Protein AF-A0A2G9RHT1-F1 (afdb_monomer_lite)

Sequence (70 aa):
DYILYYWKKHGAPASKLMAGLPTYGRTFSLKNPFDTAIGAPTLGPGPAGIYTRQPGIWSYYEILQDREIV

Radius of gyration: 16.63 Å; chains: 1; bounding box: 42×22×39 Å

InterPro domains:
  IPR001223 Glycoside hydrolase family 18, catalytic domain [PF00704] (3-65)
  IPR001223 Glycoside hydrolase family 18, catalytic domain [PS51910] (1-70)
  IPR017853 Glycoside hydrolase superfamily [SSF51445] (2-34)
  IPR029070 Chitinase insertion domain superfamily [G3DSA:3.10.50.10] (23-69)
  IPR029070 Chitinase insertion domain superfamily [SSF54556] (24-65)
  IPR050314 Glycosyl hydrolase family 18 [PTHR11177] (1-64)

Secondary structure (DSSP, 8-state):
-HHHHHHHHTT--GGG------SEEE-EEESSTT--STT--EEEEPPPPTTT--TTEEEHHHHHH-TT--

Foldseek 3Di:
DPPLVVCVVVPNDNVPDDDDDDQKFFAFAAPDPVPPDVPGDTPGFDQAFPPNRDTRIGGNVSVVVDPVPD

Organism: Aquarana catesbeiana (NCBI:txid8400)

pLDDT: mean 92.25, std 9.9, range [43.16, 97.94]

Structure (mmCIF, N/CA/C/O backbone):
data_AF-A0A2G9RHT1-F1
#
_entry.id   AF-A0A2G9RHT1-F1
#
loop_
_atom_site.group_PDB
_atom_site.id
_atom_site.type_symbol
_atom_site.label_atom_id
_atom_site.label_alt_id
_atom_site.label_comp_id
_atom_site.label_asym_id
_atom_site.label_entity_id
_atom_site.label_seq_id
_atom_site.pdbx_PDB_ins_code
_atom_site.Cartn_x
_atom_site.Cartn_y
_atom_site.Cartn_z
_atom_site.occupancy
_atom_site.B_iso_or_equiv
_atom_site.auth_seq_id
_atom_site.auth_comp_id
_atom_site.auth_asym_id
_atom_site.auth_atom_id
_atom_site.pdbx_PDB_model_num
ATOM 1 N N . ASP A 1 1 ? -12.356 7.282 1.117 1.00 68.88 1 ASP A N 1
ATOM 2 C CA . ASP A 1 1 ? -13.336 7.443 2.212 1.00 68.88 1 ASP A CA 1
ATOM 3 C C . ASP A 1 1 ? -14.614 6.584 2.073 1.00 68.88 1 ASP A C 1
ATOM 5 O O . ASP A 1 1 ? -15.592 6.782 2.778 1.00 68.88 1 ASP A O 1
ATOM 9 N N . TYR A 1 2 ? -14.649 5.576 1.191 1.00 88.81 2 TYR A N 1
ATOM 10 C CA . TYR A 1 2 ? -15.890 4.819 0.953 1.00 88.81 2 TYR A CA 1
ATOM 11 C C . TYR A 1 2 ? -16.178 3.750 2.023 1.00 88.81 2 TYR A C 1
ATOM 13 O O . TYR A 1 2 ? -17.305 3.615 2.490 1.00 88.81 2 TYR A O 1
ATOM 21 N N . ILE A 1 3 ? -15.154 2.999 2.442 1.00 91.31 3 ILE A N 1
ATOM 22 C CA . ILE A 1 3 ? -15.326 1.822 3.310 1.00 91.31 3 ILE A CA 1
ATOM 23 C C . ILE A 1 3 ? -15.751 2.217 4.733 1.00 91.31 3 ILE A C 1
ATOM 25 O O . ILE A 1 3 ? -16.665 1.615 5.290 1.00 91.31 3 ILE A O 1
ATOM 29 N N . LEU A 1 4 ? -15.135 3.249 5.318 1.00 92.88 4 LEU A N 1
ATOM 30 C CA . LEU A 1 4 ? -15.507 3.731 6.656 1.00 92.88 4 LEU A CA 1
ATOM 31 C C . LEU A 1 4 ? -16.930 4.301 6.670 1.00 92.88 4 LEU A C 1
ATOM 33 O O . LEU A 1 4 ? -17.707 4.004 7.579 1.00 92.88 4 LEU A O 1
ATOM 37 N N . TYR A 1 5 ? -17.296 5.057 5.630 1.00 93.25 5 TYR A N 1
ATOM 38 C CA . TYR A 1 5 ? -18.661 5.541 5.450 1.00 93.25 5 TYR A CA 1
ATOM 39 C C . TYR A 1 5 ? -19.666 4.389 5.304 1.00 93.25 5 TYR A C 1
ATOM 41 O O . TYR A 1 5 ? -20.723 4.415 5.934 1.00 93.25 5 TYR A O 1
ATOM 49 N N . TYR A 1 6 ? -19.328 3.356 4.527 1.00 95.38 6 TYR A N 1
ATOM 50 C CA . TYR A 1 6 ? -20.165 2.172 4.354 1.00 95.38 6 TYR A CA 1
ATOM 51 C C . TYR A 1 6 ? -20.468 1.500 5.697 1.00 95.38 6 TYR A C 1
ATOM 53 O O . TYR A 1 6 ? -21.637 1.308 6.026 1.00 95.38 6 TYR A O 1
ATOM 61 N N . TRP A 1 7 ? -19.447 1.215 6.509 1.00 95.25 7 TRP A N 1
ATOM 62 C CA . TRP A 1 7 ? -19.645 0.601 7.825 1.00 95.25 7 TRP A CA 1
ATOM 63 C C . TRP A 1 7 ? -20.488 1.471 8.753 1.00 95.25 7 TRP A C 1
ATOM 65 O O . TRP A 1 7 ? -21.421 0.975 9.386 1.00 95.25 7 TRP A O 1
ATOM 75 N N . LYS A 1 8 ? -20.224 2.781 8.777 1.00 94.69 8 LYS A N 1
ATOM 76 C CA . LYS A 1 8 ? -21.024 3.737 9.547 1.00 94.69 8 LYS A CA 1
ATOM 77 C C . LYS A 1 8 ? -22.499 3.713 9.125 1.00 94.69 8 LYS A C 1
ATOM 79 O O . LYS A 1 8 ? -23.376 3.691 9.983 1.00 94.69 8 LYS A O 1
ATOM 84 N N . LYS A 1 9 ? -22.785 3.675 7.816 1.00 96.38 9 LYS A N 1
ATOM 85 C CA . LYS A 1 9 ? -24.155 3.606 7.275 1.00 96.38 9 LYS A CA 1
ATOM 86 C C . LYS A 1 9 ? -24.876 2.307 7.656 1.00 96.38 9 LYS A C 1
ATOM 88 O O . LYS A 1 9 ? -26.090 2.324 7.815 1.00 96.38 9 LYS A O 1
ATOM 93 N N . HIS A 1 10 ? -24.142 1.212 7.845 1.00 96.06 10 HIS A N 1
ATOM 94 C CA . HIS A 1 10 ? -24.689 -0.092 8.241 1.00 96.06 10 HIS A CA 1
ATOM 95 C C . HIS A 1 10 ? -24.684 -0.311 9.764 1.00 96.06 10 HIS A C 1
ATOM 97 O O . HIS A 1 10 ? -24.746 -1.444 10.231 1.00 96.06 10 HIS A O 1
ATOM 103 N N . GLY A 1 11 ? -24.631 0.769 10.551 1.00 94.62 11 GLY A N 1
ATOM 104 C CA . GLY A 1 11 ? -24.834 0.718 11.999 1.00 94.62 11 GLY A CA 1
ATOM 105 C C . GLY A 1 11 ? -23.568 0.500 12.825 1.00 94.62 11 GLY A C 1
ATOM 106 O O . GLY A 1 11 ? -23.667 0.362 14.043 1.00 94.62 11 GLY A O 1
ATOM 107 N N . ALA A 1 12 ? -22.377 0.504 12.214 1.00 95.31 12 ALA A N 1
ATOM 108 C CA . ALA A 1 12 ? -21.138 0.455 12.981 1.00 95.31 12 ALA A CA 1
ATOM 109 C C . ALA A 1 12 ? -20.947 1.767 13.774 1.00 95.31 12 ALA A C 1
ATOM 111 O O . ALA A 1 12 ? -20.920 2.849 13.172 1.00 95.31 12 ALA A O 1
ATOM 112 N N . PRO A 1 13 ? -20.782 1.712 15.111 1.00 95.88 13 PRO A N 1
ATOM 113 C CA . PRO A 1 13 ? -20.522 2.904 15.911 1.00 95.88 13 PRO A CA 1
ATOM 114 C C . PRO A 1 13 ? -19.199 3.555 15.504 1.00 95.88 13 PRO A C 1
ATOM 116 O O . PRO A 1 13 ? -18.156 2.904 15.526 1.00 95.88 13 PRO A O 1
ATOM 119 N N . ALA A 1 14 ? -19.221 4.852 15.188 1.00 92.06 14 ALA A N 1
ATOM 120 C CA . ALA A 1 14 ? -18.036 5.567 14.707 1.00 92.06 14 ALA A CA 1
ATOM 121 C C . ALA A 1 14 ? -16.855 5.516 15.693 1.00 92.06 14 ALA A C 1
ATOM 123 O O . ALA A 1 14 ? -15.715 5.385 15.267 1.00 92.06 14 ALA A O 1
ATOM 124 N N . SER A 1 15 ? -17.124 5.532 17.003 1.00 94.94 15 SER A N 1
ATOM 125 C CA . SER A 1 15 ? -16.099 5.422 18.054 1.00 94.94 15 SER A CA 1
ATOM 126 C C . SER A 1 15 ? -15.377 4.072 18.091 1.00 94.94 15 SER A C 1
ATOM 128 O O . SER A 1 15 ? -14.360 3.944 18.764 1.00 94.94 15 SER A O 1
ATOM 130 N N . LYS A 1 16 ? -15.898 3.062 17.387 1.00 93.88 16 LYS A N 1
ATOM 131 C CA . LYS A 1 16 ? -15.307 1.724 17.274 1.00 93.88 16 LYS A CA 1
ATOM 132 C C . LYS A 1 16 ? -14.716 1.456 15.887 1.00 93.88 16 LYS A C 1
ATOM 134 O O . LYS A 1 16 ? -14.204 0.365 15.653 1.00 93.88 16 LYS A O 1
ATOM 139 N N . LEU A 1 17 ? -14.790 2.416 14.962 1.00 94.19 17 LEU A N 1
ATOM 140 C CA . LEU A 1 17 ? -14.204 2.288 13.630 1.00 94.19 17 LEU A CA 1
ATOM 141 C C . LEU A 1 17 ? -12.743 2.735 13.655 1.00 94.19 17 LEU A C 1
ATOM 143 O O . LEU A 1 17 ? -12.443 3.891 13.937 1.00 94.19 17 LEU A O 1
ATOM 147 N N . MET A 1 18 ? -11.839 1.817 13.316 1.00 93.19 18 MET A N 1
ATOM 148 C CA . MET A 1 18 ? -10.408 2.094 13.203 1.00 93.19 18 MET A CA 1
ATOM 149 C C . MET A 1 18 ? -10.012 2.190 11.731 1.00 93.19 18 MET A C 1
ATOM 151 O O . MET A 1 18 ? -10.195 1.243 10.964 1.00 93.19 18 MET A O 1
ATOM 155 N N . ALA A 1 19 ? -9.464 3.337 11.334 1.00 91.88 19 ALA A N 1
ATOM 156 C CA . ALA A 1 19 ? -8.895 3.517 10.007 1.00 91.88 19 ALA A CA 1
ATOM 157 C C . ALA A 1 19 ? -7.514 2.848 9.949 1.00 91.88 19 ALA A C 1
ATOM 159 O O . ALA A 1 19 ? -6.603 3.230 10.680 1.00 91.88 19 ALA A O 1
ATOM 160 N N . GLY A 1 20 ? -7.363 1.844 9.086 1.00 92.56 20 GLY A N 1
ATOM 161 C CA . GLY A 1 20 ? -6.064 1.222 8.841 1.00 92.56 20 GLY A CA 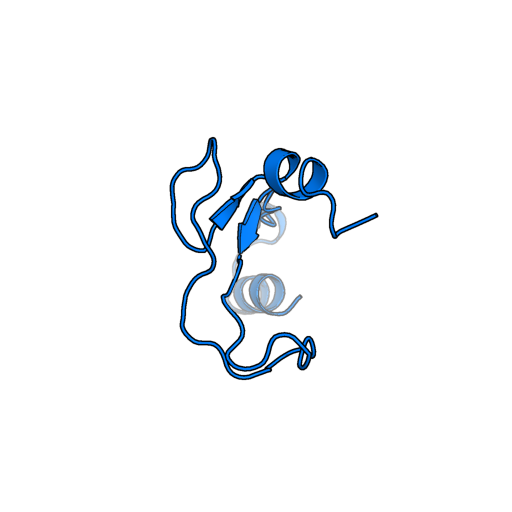1
ATOM 162 C C . GLY A 1 20 ? -5.144 2.159 8.060 1.00 92.56 20 GLY A C 1
ATOM 163 O O . GLY A 1 20 ? -5.550 2.704 7.035 1.00 92.56 20 GLY A O 1
ATOM 164 N N . LEU A 1 21 ? -3.904 2.307 8.524 1.00 93.12 21 LEU A N 1
ATOM 165 C CA . LEU A 1 21 ? -2.850 3.055 7.841 1.00 93.12 21 LEU A CA 1
ATOM 166 C C . LEU A 1 21 ? -1.729 2.081 7.439 1.00 93.12 21 LEU A C 1
ATOM 16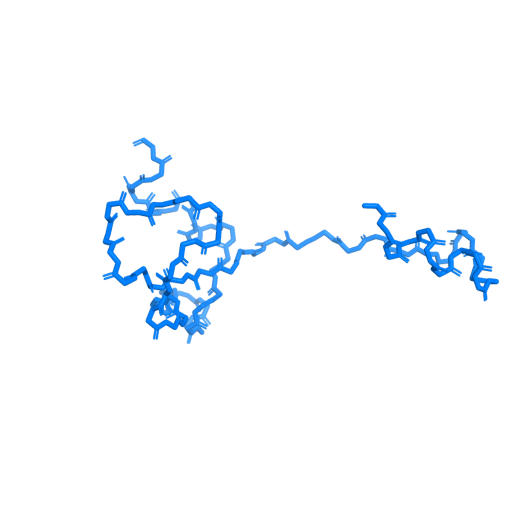8 O O . LEU A 1 21 ? -0.944 1.681 8.301 1.00 93.12 21 LEU A O 1
ATOM 172 N N . PRO A 1 22 ? -1.664 1.636 6.171 1.00 93.12 22 PRO A N 1
ATOM 173 C CA . PRO A 1 22 ? -0.632 0.701 5.744 1.00 93.12 22 PRO A CA 1
ATOM 174 C C . PRO A 1 22 ? 0.728 1.400 5.638 1.00 93.12 22 PRO A C 1
ATOM 176 O O . PRO A 1 22 ? 0.856 2.444 5.005 1.00 93.12 22 PRO A O 1
ATOM 179 N N . THR A 1 23 ? 1.759 0.784 6.214 1.00 96.00 23 THR A N 1
ATOM 180 C CA . THR A 1 23 ? 3.172 1.200 6.109 1.00 96.00 23 THR A CA 1
ATOM 181 C C . THR A 1 23 ? 3.931 0.403 5.038 1.00 96.00 23 THR A C 1
ATOM 183 O O . THR A 1 23 ? 5.148 0.226 5.105 1.00 96.00 23 THR A O 1
ATOM 186 N N . TYR A 1 24 ? 3.201 -0.115 4.052 1.00 95.44 24 TYR A N 1
ATOM 187 C CA . TYR A 1 24 ? 3.711 -0.883 2.921 1.00 95.44 24 TYR A CA 1
ATOM 188 C C . TYR A 1 24 ? 2.960 -0.484 1.646 1.00 95.44 24 TYR A C 1
ATOM 190 O O . TYR A 1 24 ? 1.815 -0.031 1.704 1.00 95.44 24 TYR A O 1
ATOM 198 N N . GLY A 1 25 ? 3.599 -0.672 0.496 1.00 95.00 25 GLY A N 1
ATOM 199 C CA . GLY A 1 25 ? 3.009 -0.490 -0.826 1.00 95.00 25 GLY A CA 1
ATOM 200 C C . GLY A 1 25 ? 2.796 -1.820 -1.541 1.00 95.00 25 GLY A C 1
ATOM 201 O O . GLY A 1 25 ? 3.404 -2.836 -1.194 1.00 95.00 25 GLY A O 1
ATOM 202 N N . ARG A 1 26 ? 1.936 -1.808 -2.565 1.00 96.50 26 ARG A N 1
ATOM 203 C CA . ARG A 1 26 ? 1.866 -2.895 -3.547 1.00 96.50 26 ARG A CA 1
ATOM 204 C C . ARG A 1 26 ? 2.601 -2.506 -4.815 1.00 96.50 26 ARG A C 1
ATOM 206 O O . ARG A 1 26 ? 2.407 -1.403 -5.314 1.00 96.50 26 ARG A O 1
ATOM 213 N N . THR A 1 27 ? 3.406 -3.424 -5.330 1.00 95.62 27 THR A N 1
ATOM 214 C CA . THR A 1 27 ? 4.233 -3.207 -6.518 1.00 95.62 27 THR A CA 1
ATOM 215 C C . THR A 1 27 ? 3.809 -4.131 -7.651 1.00 95.62 27 THR A C 1
ATOM 217 O O . THR A 1 27 ? 3.270 -5.221 -7.430 1.00 95.62 27 THR A O 1
ATOM 220 N N . PHE A 1 28 ? 4.047 -3.693 -8.884 1.00 96.38 28 PHE A N 1
ATOM 221 C CA . PHE A 1 28 ? 3.660 -4.405 -10.098 1.00 96.38 28 PHE A CA 1
ATOM 222 C C . PHE A 1 28 ? 4.791 -4.351 -11.118 1.00 96.38 28 PHE A C 1
ATOM 224 O O . PHE A 1 28 ? 5.477 -3.338 -11.227 1.00 96.38 28 PHE A O 1
ATOM 231 N N . SER A 1 29 ? 4.955 -5.419 -11.893 1.00 96.62 29 SER A N 1
ATOM 232 C CA . SER A 1 29 ? 5.824 -5.402 -13.070 1.00 96.62 29 SER A CA 1
ATOM 233 C C . SER A 1 29 ? 5.016 -4.937 -14.276 1.00 96.62 29 SER A C 1
ATOM 235 O O . SER A 1 29 ? 4.075 -5.615 -14.691 1.00 96.62 29 SER A O 1
ATOM 237 N N . LEU A 1 30 ? 5.361 -3.776 -14.830 1.00 96.94 30 LEU A N 1
ATOM 238 C CA . LEU A 1 30 ? 4.686 -3.218 -16.001 1.00 96.94 30 LEU A CA 1
ATOM 239 C C . LEU A 1 30 ? 4.952 -4.062 -17.250 1.00 96.94 30 LEU A C 1
ATOM 241 O O . LEU A 1 30 ? 6.055 -4.568 -17.451 1.00 96.94 30 LEU A O 1
ATOM 245 N N . LYS A 1 31 ? 3.944 -4.189 -18.120 1.00 97.25 31 LYS A N 1
ATOM 246 C CA . LYS A 1 31 ? 4.122 -4.815 -19.438 1.00 97.25 31 LYS A CA 1
ATOM 247 C C . LYS A 1 31 ? 4.934 -3.924 -20.380 1.00 97.25 31 LYS A C 1
ATOM 249 O O . LYS A 1 31 ? 5.699 -4.439 -21.190 1.00 97.25 31 LYS A O 1
ATOM 254 N N . ASN A 1 32 ? 4.770 -2.608 -20.261 1.00 96.69 32 ASN A N 1
AT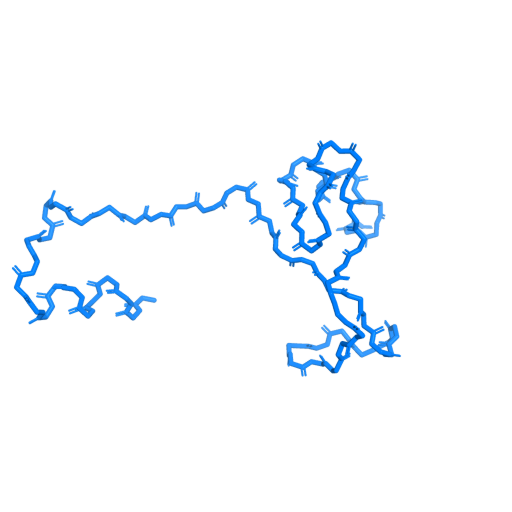OM 255 C CA . ASN A 1 32 ? 5.588 -1.601 -20.927 1.00 96.69 32 ASN A CA 1
ATOM 256 C C . ASN A 1 32 ? 6.242 -0.710 -19.853 1.00 96.69 32 ASN A C 1
ATOM 258 O O . ASN A 1 32 ? 5.505 -0.004 -19.168 1.00 96.69 32 ASN A O 1
ATOM 262 N N . PRO A 1 33 ? 7.581 -0.694 -19.712 1.00 93.81 33 PRO A N 1
ATOM 263 C CA . PRO A 1 33 ? 8.272 0.125 -18.709 1.00 93.81 33 PRO A CA 1
ATOM 264 C C . PRO A 1 33 ? 8.000 1.632 -18.815 1.00 93.81 33 PRO A C 1
ATOM 266 O O . PRO A 1 33 ? 8.159 2.349 -17.835 1.00 93.81 33 PRO A O 1
ATOM 269 N N . PHE A 1 34 ? 7.582 2.114 -19.988 1.00 96.06 34 PHE A N 1
ATOM 270 C CA . PHE A 1 34 ? 7.298 3.531 -20.225 1.00 96.06 34 PHE A CA 1
ATOM 271 C C . PHE A 1 34 ? 5.835 3.924 -19.959 1.00 96.06 34 PHE A C 1
ATOM 273 O O . PHE A 1 34 ? 5.514 5.109 -19.997 1.00 96.06 34 PHE A O 1
ATOM 280 N N . ASP A 1 35 ? 4.944 2.960 -19.706 1.00 96.88 35 ASP A N 1
ATOM 281 C CA . ASP A 1 35 ? 3.537 3.214 -19.373 1.00 96.88 35 ASP A CA 1
ATOM 282 C C . ASP A 1 35 ? 3.324 3.096 -17.860 1.00 96.88 35 ASP A C 1
ATOM 284 O O . ASP A 1 35 ? 2.995 2.034 -17.335 1.00 96.88 35 ASP A O 1
ATOM 288 N N . THR A 1 36 ? 3.569 4.193 -17.146 1.00 95.19 36 THR A N 1
ATOM 289 C CA . THR A 1 36 ? 3.538 4.261 -15.675 1.00 95.19 36 THR A CA 1
ATOM 290 C C . THR A 1 36 ? 2.224 4.824 -15.120 1.00 95.19 36 THR A C 1
ATOM 292 O O . THR A 1 36 ? 2.122 5.127 -13.929 1.00 95.19 36 THR A O 1
ATOM 295 N N . ALA A 1 37 ? 1.202 4.983 -15.966 1.00 96.81 37 ALA A N 1
ATOM 296 C CA . ALA A 1 37 ? -0.080 5.549 -15.570 1.00 96.81 37 ALA A CA 1
ATOM 297 C C . ALA A 1 37 ? -0.889 4.606 -14.658 1.00 96.81 37 ALA A C 1
ATOM 299 O O . ALA A 1 37 ? -0.737 3.382 -14.664 1.00 96.81 37 ALA A O 1
ATOM 300 N N . ILE A 1 38 ? -1.824 5.178 -13.891 1.00 96.56 38 ILE A N 1
ATOM 301 C CA . ILE A 1 38 ? -2.776 4.385 -13.103 1.00 96.56 38 ILE A CA 1
ATOM 302 C C . ILE A 1 38 ? -3.617 3.529 -14.058 1.00 96.56 38 ILE A C 1
ATOM 304 O O . ILE A 1 38 ? -4.303 4.055 -14.931 1.00 96.56 38 ILE A O 1
ATOM 308 N N . GLY A 1 39 ? -3.593 2.211 -13.851 1.00 95.94 39 GLY A N 1
ATOM 309 C CA . GLY A 1 39 ? -4.321 1.249 -14.682 1.00 95.94 39 GLY A CA 1
ATOM 310 C C . GLY A 1 39 ? -3.530 0.694 -15.870 1.00 95.94 39 GLY A C 1
ATOM 311 O O . GLY A 1 39 ? -4.099 -0.081 -16.639 1.00 95.94 39 GLY A O 1
ATOM 312 N N . ALA A 1 40 ? -2.244 1.039 -16.010 1.00 97.69 40 ALA A N 1
ATOM 313 C CA . ALA A 1 40 ? -1.375 0.473 -17.037 1.00 97.69 40 ALA A CA 1
ATOM 314 C C . ALA A 1 40 ? -1.328 -1.073 -16.974 1.00 97.69 40 ALA A C 1
ATOM 316 O O . ALA A 1 40 ? -1.350 -1.652 -15.878 1.00 97.69 40 ALA A O 1
ATOM 317 N N . PRO A 1 41 ? -1.249 -1.778 -18.121 1.00 97.94 41 PRO A N 1
ATOM 318 C CA . PRO A 1 41 ? -1.161 -3.235 -18.143 1.00 97.94 41 PRO A CA 1
ATOM 319 C C . PRO A 1 41 ? 0.085 -3.770 -17.427 1.00 97.94 41 PRO A C 1
ATOM 321 O O . PRO A 1 41 ? 1.206 -3.305 -17.645 1.00 97.94 41 PRO A O 1
ATOM 324 N N . THR A 1 42 ? -0.094 -4.826 -16.635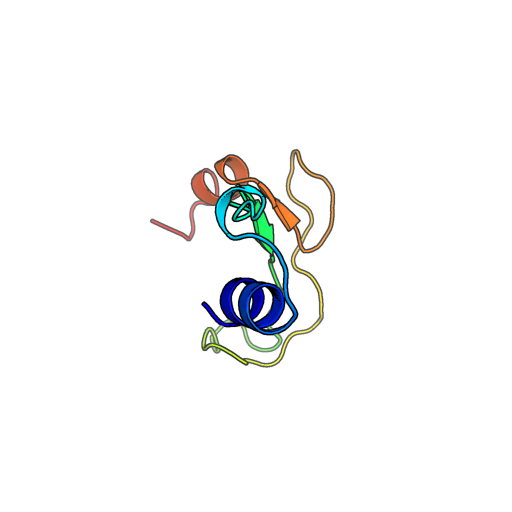 1.00 97.75 42 THR A N 1
ATOM 325 C CA . THR A 1 42 ? 0.979 -5.456 -15.854 1.00 97.75 42 THR A CA 1
ATOM 326 C C . THR A 1 42 ? 1.220 -6.898 -16.301 1.00 97.75 42 THR A C 1
ATOM 328 O O . THR A 1 42 ? 0.347 -7.553 -16.871 1.00 97.75 42 THR A O 1
ATOM 331 N N . LEU A 1 43 ? 2.430 -7.398 -16.053 1.00 97.69 43 LEU A N 1
ATOM 332 C CA . LEU A 1 43 ? 2.786 -8.816 -16.160 1.00 97.69 43 LEU A CA 1
ATOM 333 C C . LEU A 1 43 ? 2.461 -9.585 -14.871 1.00 97.69 43 LEU A C 1
ATOM 335 O O . LEU A 1 43 ? 2.490 -10.813 -14.865 1.00 97.69 43 LEU A O 1
ATOM 339 N N . GLY A 1 44 ? 2.156 -8.869 -13.785 1.00 96.88 44 GLY A N 1
ATOM 340 C CA . GLY A 1 44 ? 1.852 -9.444 -12.483 1.00 96.88 44 GLY A CA 1
ATOM 341 C C . GLY A 1 44 ? 2.466 -8.649 -11.325 1.00 96.88 44 GLY A C 1
ATOM 342 O O . GLY A 1 44 ? 2.726 -7.447 -11.471 1.00 96.88 44 GLY A O 1
ATOM 343 N N . PRO A 1 45 ? 2.664 -9.293 -10.158 1.00 97.69 45 PRO A N 1
ATOM 344 C CA . PRO A 1 45 ? 3.262 -8.650 -8.994 1.00 97.69 45 PRO A CA 1
ATOM 345 C C . PRO A 1 45 ? 4.701 -8.215 -9.280 1.00 97.69 45 PRO A C 1
ATOM 347 O O . PRO A 1 45 ? 5.422 -8.883 -10.018 1.00 97.69 45 PRO A O 1
ATOM 350 N N . GLY A 1 46 ? 5.113 -7.106 -8.667 1.00 95.88 46 GLY A N 1
ATOM 351 C CA . GLY A 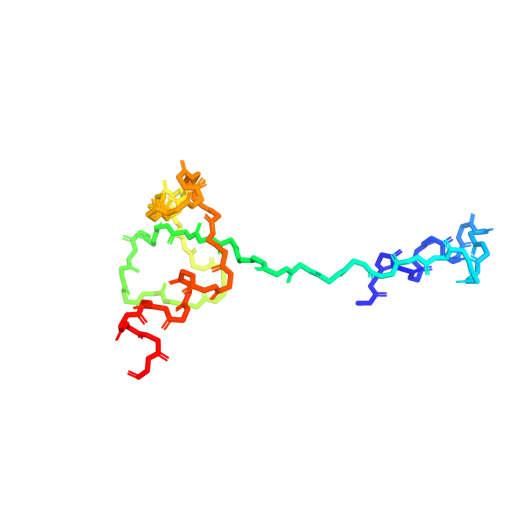1 46 ? 6.493 -6.639 -8.725 1.00 95.88 46 GLY A CA 1
ATOM 352 C C . GLY A 1 46 ? 7.465 -7.605 -8.032 1.00 95.88 46 GLY A C 1
ATOM 353 O O . GLY A 1 46 ? 7.036 -8.499 -7.289 1.00 95.88 46 GLY A O 1
ATOM 354 N N . PRO A 1 47 ? 8.780 -7.432 -8.241 1.00 95.00 47 PRO A N 1
ATOM 355 C CA . PRO A 1 47 ? 9.792 -8.261 -7.596 1.00 95.00 47 PRO A CA 1
ATOM 356 C C . PRO A 1 47 ? 9.681 -8.190 -6.069 1.00 95.00 47 PRO A C 1
ATOM 358 O O . PRO A 1 47 ? 9.241 -7.189 -5.500 1.00 95.00 47 PRO A O 1
ATOM 361 N N . ALA A 1 48 ? 10.070 -9.270 -5.395 1.00 95.50 48 ALA A N 1
ATOM 362 C CA . ALA A 1 48 ? 10.083 -9.313 -3.939 1.00 95.50 48 ALA A CA 1
ATOM 363 C C . ALA A 1 48 ? 11.114 -8.325 -3.372 1.00 95.50 48 ALA A C 1
ATOM 365 O O . ALA A 1 48 ? 12.236 -8.248 -3.873 1.00 95.50 48 ALA A O 1
ATOM 366 N N . GLY A 1 49 ? 10.739 -7.604 -2.312 1.00 92.88 49 GLY A N 1
ATOM 367 C CA . GLY A 1 49 ? 11.675 -6.766 -1.568 1.00 92.88 49 GLY A CA 1
ATOM 368 C C . GLY A 1 49 ? 12.755 -7.599 -0.868 1.00 92.88 49 GLY A C 1
ATOM 369 O O . GLY A 1 49 ? 12.550 -8.776 -0.552 1.00 92.88 49 GLY A O 1
ATOM 370 N N . ILE A 1 50 ? 13.918 -6.993 -0.619 1.00 94.06 50 ILE A N 1
ATOM 371 C CA . ILE A 1 50 ? 15.086 -7.657 -0.009 1.00 94.06 50 ILE A CA 1
ATOM 372 C C . ILE A 1 50 ? 14.753 -8.205 1.392 1.00 94.06 50 ILE A C 1
ATOM 374 O O . ILE A 1 50 ? 15.252 -9.263 1.801 1.00 94.06 50 ILE A O 1
ATOM 378 N N . TYR A 1 51 ? 13.887 -7.502 2.119 1.00 94.69 51 TYR A N 1
ATOM 379 C CA . TYR A 1 51 ? 13.550 -7.782 3.507 1.00 94.69 51 TYR A CA 1
ATOM 380 C C . TYR A 1 51 ? 12.167 -8.417 3.644 1.00 94.69 51 TYR A C 1
ATOM 382 O O . TYR A 1 51 ? 12.039 -9.436 4.320 1.00 94.69 51 TYR A O 1
ATOM 390 N N . THR A 1 52 ? 11.146 -7.870 2.979 1.00 95.44 52 THR A N 1
ATOM 391 C CA . THR A 1 52 ? 9.784 -8.435 2.996 1.00 95.44 52 THR A CA 1
ATOM 392 C C . THR A 1 52 ? 9.699 -9.774 2.274 1.00 95.44 52 THR A C 1
ATOM 394 O O . THR A 1 52 ? 8.904 -10.625 2.671 1.00 95.44 52 THR A O 1
ATOM 397 N N . ARG A 1 53 ? 10.526 -9.989 1.239 1.00 95.69 53 ARG A N 1
ATOM 398 C CA . ARG A 1 53 ? 10.655 -11.249 0.479 1.00 95.69 53 ARG A CA 1
ATOM 399 C C . ARG A 1 53 ? 9.343 -11.778 -0.104 1.00 95.69 53 ARG A C 1
ATOM 401 O O . ARG A 1 53 ? 9.241 -12.953 -0.451 1.00 95.69 53 ARG A O 1
ATOM 408 N N . GLN A 1 54 ? 8.357 -10.901 -0.260 1.00 96.81 54 GLN A N 1
ATOM 409 C CA . GLN A 1 54 ? 7.065 -11.223 -0.839 1.00 96.81 54 GLN A CA 1
ATOM 410 C C . GLN A 1 54 ? 6.888 -10.461 -2.158 1.00 96.81 54 GLN A C 1
ATOM 412 O O . GLN A 1 54 ? 6.919 -9.229 -2.154 1.00 96.81 54 GLN A O 1
ATOM 417 N N . PRO A 1 55 ? 6.679 -11.156 -3.292 1.00 97.00 55 PRO A N 1
ATOM 418 C CA . PRO A 1 55 ? 6.383 -10.496 -4.558 1.00 97.00 55 PRO A CA 1
ATOM 419 C C . PRO A 1 55 ? 5.160 -9.581 -4.449 1.00 97.00 55 PRO A C 1
ATOM 421 O O . PRO A 1 55 ? 4.126 -9.958 -3.891 1.00 97.00 55 PRO A O 1
ATOM 424 N N . GLY A 1 56 ? 5.283 -8.376 -5.001 1.00 96.38 56 GLY A N 1
ATOM 425 C CA . GLY A 1 56 ? 4.215 -7.383 -5.041 1.00 96.38 56 GLY A CA 1
ATOM 426 C C . GLY A 1 56 ? 3.940 -6.644 -3.731 1.00 96.38 56 GLY A C 1
ATOM 427 O O . GLY A 1 56 ? 2.962 -5.900 -3.682 1.00 96.38 56 GLY A O 1
ATOM 428 N N . ILE A 1 57 ? 4.749 -6.824 -2.680 1.00 96.69 57 ILE A N 1
ATOM 429 C 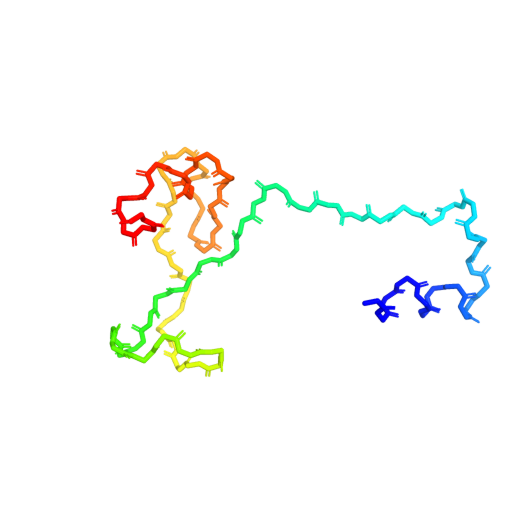CA . ILE A 1 57 ? 4.645 -6.063 -1.426 1.00 96.69 57 ILE A CA 1
ATOM 430 C C . ILE A 1 57 ? 6.018 -5.549 -1.029 1.00 96.69 57 ILE A C 1
ATOM 432 O O . ILE A 1 57 ? 6.913 -6.351 -0.788 1.00 96.69 57 ILE A O 1
ATOM 436 N N . TRP A 1 58 ? 6.151 -4.232 -0.889 1.00 96.75 58 TRP A N 1
ATOM 437 C CA . TRP A 1 58 ? 7.346 -3.593 -0.341 1.00 96.75 58 TRP A CA 1
ATOM 438 C C . TRP A 1 58 ? 6.983 -2.803 0.912 1.00 96.75 58 TRP A C 1
ATOM 440 O O . TRP A 1 58 ? 5.970 -2.106 0.955 1.00 96.75 58 TRP A O 1
ATOM 450 N N . SER A 1 59 ? 7.813 -2.900 1.940 1.00 96.50 59 SER A N 1
ATOM 451 C CA . SER A 1 59 ? 7.717 -2.065 3.137 1.00 96.50 59 SER A CA 1
ATOM 452 C C . SER A 1 59 ? 8.161 -0.628 2.852 1.00 96.50 59 SER A C 1
ATOM 454 O O . SER A 1 59 ? 8.893 -0.364 1.901 1.00 96.50 59 SER A O 1
ATOM 456 N N . TYR A 1 60 ? 7.745 0.318 3.697 1.00 94.56 60 TYR A N 1
ATOM 457 C CA . TYR A 1 60 ? 8.086 1.734 3.526 1.00 94.56 60 TYR A CA 1
ATOM 458 C C . TYR A 1 60 ? 9.595 1.989 3.376 1.00 94.56 60 TYR A C 1
ATOM 460 O O . TYR A 1 60 ? 10.005 2.769 2.523 1.00 94.56 60 TYR A O 1
ATOM 468 N N . TYR A 1 61 ? 10.434 1.306 4.158 1.00 94.12 61 TYR A N 1
ATOM 469 C CA . TYR A 1 61 ? 11.884 1.486 4.074 1.00 94.12 61 TYR A CA 1
ATOM 470 C C . TYR A 1 61 ? 12.488 0.874 2.800 1.00 94.12 61 TYR A C 1
ATOM 472 O O . TYR A 1 61 ? 13.467 1.411 2.294 1.00 94.12 61 TYR A O 1
ATOM 480 N N . GLU A 1 62 ? 11.904 -0.198 2.251 1.00 93.88 62 GLU A N 1
ATOM 481 C CA . GLU A 1 62 ? 12.316 -0.748 0.950 1.00 93.88 62 GLU A CA 1
ATOM 482 C C . GLU A 1 62 ? 12.009 0.231 -0.183 1.00 93.88 62 GLU A C 1
ATOM 484 O O . GLU A 1 62 ? 12.841 0.414 -1.064 1.00 93.88 62 GLU A O 1
ATOM 489 N N . ILE A 1 63 ? 10.859 0.912 -0.119 1.00 92.25 63 ILE A N 1
ATOM 490 C CA . ILE A 1 63 ? 10.483 1.956 -1.083 1.00 92.25 63 ILE A CA 1
ATOM 491 C C . ILE A 1 63 ? 11.463 3.135 -1.018 1.00 92.25 63 ILE A C 1
ATOM 493 O O . ILE A 1 63 ? 11.888 3.627 -2.053 1.00 92.25 63 ILE A O 1
ATOM 497 N N . LEU A 1 64 ? 11.855 3.582 0.181 1.00 91.50 64 LEU A N 1
ATOM 498 C CA . LEU A 1 64 ? 12.819 4.682 0.333 1.00 91.50 64 LEU A CA 1
ATOM 499 C C . LEU A 1 64 ? 14.244 4.322 -0.108 1.00 91.50 64 LEU A C 1
ATOM 501 O O . LEU A 1 64 ? 15.018 5.205 -0.468 1.00 91.50 64 LEU A O 1
ATOM 505 N N . GLN A 1 65 ? 14.621 3.048 -0.003 1.00 88.00 65 GLN A N 1
ATOM 506 C CA . GLN A 1 65 ? 15.934 2.571 -0.428 1.00 88.00 65 GLN A CA 1
ATOM 507 C C . GLN A 1 65 ? 16.043 2.476 -1.955 1.00 88.00 65 GLN A C 1
ATOM 509 O O . GLN A 1 65 ? 17.157 2.504 -2.490 1.00 88.00 65 GLN A O 1
ATOM 514 N N . ASP A 1 66 ? 14.909 2.344 -2.641 1.00 81.69 66 ASP A N 1
ATOM 515 C CA . ASP A 1 66 ? 14.873 2.258 -4.087 1.00 81.69 66 ASP A CA 1
ATOM 516 C C . ASP A 1 66 ? 15.330 3.573 -4.725 1.00 81.69 66 ASP A C 1
ATOM 518 O O . ASP A 1 66 ? 14.819 4.658 -4.443 1.00 81.69 66 ASP A O 1
ATOM 522 N N . ARG A 1 67 ? 16.355 3.473 -5.573 1.00 63.34 67 ARG A N 1
ATOM 523 C CA . ARG A 1 67 ? 17.069 4.634 -6.120 1.00 63.34 67 ARG A CA 1
ATOM 524 C C . ARG A 1 67 ? 16.370 5.274 -7.317 1.00 63.34 67 ARG A C 1
ATOM 526 O O . ARG A 1 67 ? 16.866 6.281 -7.805 1.00 63.34 67 ARG A O 1
ATOM 533 N N . GLU A 1 68 ? 15.256 4.714 -7.782 1.00 61.94 68 GLU A N 1
ATOM 534 C CA . GLU A 1 68 ? 14.472 5.276 -8.890 1.00 61.94 68 GLU A CA 1
ATOM 535 C C . GLU A 1 68 ? 13.382 6.265 -8.442 1.00 61.94 68 GLU A C 1
ATOM 537 O O . GLU A 1 68 ? 12.734 6.879 -9.286 1.00 61.94 68 GLU A O 1
ATOM 542 N N . ILE A 1 69 ? 13.176 6.450 -7.132 1.00 56.50 69 ILE A N 1
ATOM 543 C CA . ILE A 1 69 ? 12.093 7.294 -6.591 1.00 56.50 69 ILE A CA 1
ATOM 544 C C . ILE A 1 69 ? 12.597 8.698 -6.161 1.00 56.50 69 ILE A C 1
ATOM 546 O O . ILE A 1 69 ? 11.809 9.507 -5.668 1.00 56.50 69 ILE A O 1
ATOM 550 N N . VAL A 1 70 ? 13.878 9.038 -6.393 1.00 43.16 70 VAL A N 1
ATOM 551 C CA . VAL A 1 70 ? 14.456 10.378 -6.118 1.00 43.16 70 VAL A CA 1
ATOM 552 C C . VAL A 1 70 ? 14.983 11.057 -7.374 1.00 43.16 70 VAL A C 1
ATOM 554 O O . VAL A 1 70 ? 15.758 10.404 -8.106 1.00 43.16 70 VAL A O 1
#